Protein AF-A0A433A6W6-F1 (afdb_monomer_lite)

Sequence (76 aa):
MRGSRANGTSAEDTLWFQLRDRHLGGFKFLRQFPIEQYFVDFACREQRLIVEIDGGTHGTQTKSPVTASATNAHGT

Foldseek 3Di:
DDDPPDPDQDPLRVVCVCQPPCNPVNFHKDAQDDDPPDTAGIDTPVVRDTDHDCPPDPDDPDDDPPPPDPPDDDDD

Secondary structure (DSSP, 8-state):
------SS--HHHHHHHHHGGGTTTTPPPEEEEEETTEEEEEEETTTTEEE-------------------------

Radius of gyration: 20.03 Å; chains: 1; bounding box: 64×20×51 Å

Structure (mmCIF, N/CA/C/O backbone):
data_AF-A0A433A6W6-F1
#
_entry.id   AF-A0A433A6W6-F1
#
loop_
_atom_site.group_PDB
_atom_site.id
_atom_site.type_symbol
_atom_site.label_atom_id
_atom_site.label_alt_id
_atom_site.label_comp_id
_atom_site.label_asym_id
_atom_site.label_entity_id
_atom_site.label_seq_id
_atom_site.pdbx_PDB_ins_code
_atom_site.Cartn_x
_atom_site.Cartn_y
_atom_site.Cartn_z
_atom_site.occupancy
_atom_site.B_iso_or_equiv
_atom_site.auth_seq_id
_atom_site.auth_comp_id
_atom_site.auth_asym_id
_atom_site.auth_atom_id
_atom_site.pdbx_PDB_model_num
ATOM 1 N N . MET A 1 1 ? 24.849 -7.833 -9.318 1.00 36.81 1 MET A N 1
ATOM 2 C CA . MET A 1 1 ? 24.079 -8.447 -10.422 1.00 36.81 1 MET A CA 1
ATOM 3 C C . MET A 1 1 ? 22.821 -7.604 -10.620 1.00 36.81 1 MET A C 1
ATOM 5 O O . MET A 1 1 ? 22.122 -7.367 -9.653 1.00 36.81 1 MET A O 1
ATOM 9 N N . ARG A 1 2 ? 22.674 -7.050 -11.828 1.00 46.31 2 ARG A N 1
ATOM 10 C CA . ARG A 1 2 ? 21.637 -6.167 -12.411 1.00 46.31 2 ARG A CA 1
ATOM 11 C C . ARG A 1 2 ? 20.418 -5.768 -11.557 1.00 46.31 2 ARG A C 1
ATOM 13 O O . ARG A 1 2 ? 19.537 -6.575 -11.307 1.00 46.31 2 ARG A O 1
ATOM 20 N N . GLY A 1 3 ? 20.336 -4.468 -11.257 1.00 48.56 3 GLY A N 1
ATOM 21 C CA . GLY A 1 3 ? 19.094 -3.807 -10.872 1.00 48.56 3 GLY A CA 1
ATOM 22 C C . GLY A 1 3 ? 18.084 -3.819 -12.019 1.00 48.56 3 GLY A C 1
ATOM 23 O O . GLY A 1 3 ? 18.436 -3.573 -13.179 1.00 48.56 3 GLY A O 1
ATOM 24 N N . SER A 1 4 ? 16.829 -4.091 -11.684 1.00 52.09 4 SER A N 1
ATOM 25 C CA . SER A 1 4 ? 15.707 -3.979 -12.607 1.00 52.09 4 SER A CA 1
ATOM 26 C C . SER A 1 4 ? 15.417 -2.504 -12.869 1.00 52.09 4 SER A C 1
ATOM 28 O O . SER A 1 4 ? 14.577 -1.883 -12.230 1.00 52.09 4 SER A O 1
ATOM 30 N N . ARG A 1 5 ? 16.142 -1.922 -13.829 1.00 58.06 5 ARG A N 1
ATOM 31 C CA . ARG A 1 5 ? 15.735 -0.680 -14.493 1.00 58.06 5 ARG A CA 1
ATOM 32 C C . ARG A 1 5 ? 14.626 -1.030 -15.482 1.00 58.06 5 ARG A C 1
ATOM 34 O O . ARG A 1 5 ? 14.870 -1.127 -16.681 1.00 58.06 5 ARG A O 1
ATOM 41 N N . ALA A 1 6 ? 13.423 -1.270 -14.973 1.00 48.72 6 ALA A N 1
ATOM 42 C CA . ALA A 1 6 ? 12.237 -1.227 -15.809 1.00 48.72 6 ALA A CA 1
ATOM 43 C C . ALA A 1 6 ? 11.882 0.250 -15.997 1.00 48.72 6 ALA A C 1
ATOM 45 O O . ALA A 1 6 ? 11.577 0.954 -15.042 1.00 48.72 6 ALA A O 1
ATOM 46 N N . ASN A 1 7 ? 11.946 0.728 -17.234 1.00 46.44 7 ASN A N 1
ATOM 47 C CA . ASN A 1 7 ? 11.447 2.038 -17.655 1.00 46.44 7 ASN A CA 1
ATOM 48 C C . ASN A 1 7 ? 9.899 2.061 -17.686 1.00 46.44 7 ASN A C 1
ATOM 50 O O . ASN A 1 7 ? 9.290 2.581 -18.616 1.00 46.44 7 ASN A O 1
ATOM 54 N N . GLY A 1 8 ? 9.270 1.397 -16.716 1.00 50.88 8 GLY A N 1
ATOM 55 C CA . GLY A 1 8 ? 7.834 1.225 -16.567 1.00 50.88 8 GLY A CA 1
ATOM 56 C C . GLY A 1 8 ? 7.458 1.461 -15.111 1.00 50.88 8 GLY A C 1
ATOM 57 O O . GLY A 1 8 ? 8.280 1.273 -14.215 1.00 50.88 8 GLY A O 1
ATOM 58 N N . THR A 1 9 ? 6.229 1.920 -14.891 1.00 60.53 9 THR A N 1
ATOM 59 C CA . THR A 1 9 ? 5.631 2.096 -13.565 1.00 60.53 9 THR A CA 1
ATOM 60 C C . THR A 1 9 ? 5.886 0.851 -12.710 1.00 60.53 9 THR A C 1
ATOM 62 O O . THR A 1 9 ? 5.681 -0.268 -13.182 1.00 60.53 9 THR A O 1
ATOM 65 N N . SER A 1 10 ? 6.391 1.033 -11.485 1.00 83.69 10 SER A N 1
ATOM 66 C CA . SER A 1 10 ? 6.673 -0.094 -10.591 1.00 83.69 10 SER A CA 1
ATOM 67 C C . SER A 1 10 ? 5.385 -0.873 -10.287 1.00 83.69 10 SER A C 1
ATOM 69 O O . SER A 1 10 ? 4.290 -0.309 -10.343 1.00 83.69 10 SER A O 1
ATOM 71 N N . ALA A 1 11 ? 5.495 -2.160 -9.940 1.00 85.31 11 ALA A N 1
ATOM 72 C CA . ALA A 1 11 ? 4.333 -2.945 -9.512 1.00 85.31 11 ALA A CA 1
ATOM 73 C C . ALA A 1 11 ? 3.597 -2.268 -8.337 1.00 85.31 11 ALA A C 1
ATOM 75 O O . ALA A 1 11 ? 2.367 -2.255 -8.301 1.00 85.31 11 ALA A O 1
ATOM 76 N N . GLU A 1 12 ? 4.349 -1.628 -7.435 1.00 89.06 12 GLU A N 1
ATOM 77 C CA . GLU A 1 12 ? 3.815 -0.794 -6.355 1.00 89.06 12 GLU A CA 1
ATOM 78 C C . GLU A 1 12 ? 3.002 0.389 -6.869 1.00 89.06 12 GLU A C 1
ATOM 80 O O . GLU A 1 12 ? 1.901 0.629 -6.383 1.00 89.06 12 GLU A O 1
ATOM 85 N N . ASP A 1 13 ? 3.501 1.132 -7.853 1.00 91.12 13 ASP A N 1
ATOM 86 C CA . ASP A 1 13 ? 2.786 2.288 -8.393 1.00 91.12 13 ASP A CA 1
ATOM 87 C C . ASP A 1 13 ? 1.518 1.874 -9.153 1.00 91.12 13 ASP A C 1
ATOM 89 O O . ASP A 1 13 ? 0.482 2.534 -9.028 1.00 91.12 13 ASP A O 1
ATOM 93 N N . THR A 1 14 ? 1.563 0.764 -9.898 1.00 92.31 14 THR A N 1
ATOM 94 C CA . THR A 1 14 ? 0.375 0.210 -10.562 1.00 92.31 14 THR A CA 1
ATOM 95 C C . THR A 1 14 ? -0.672 -0.217 -9.539 1.00 92.31 14 THR A C 1
ATOM 97 O O . THR A 1 14 ? -1.844 0.135 -9.685 1.00 92.31 14 THR A O 1
ATOM 100 N N . LEU A 1 15 ? -0.268 -0.927 -8.481 1.00 93.19 15 LEU A N 1
ATOM 101 C CA . LEU A 1 15 ? -1.191 -1.318 -7.420 1.00 93.19 15 LEU A CA 1
ATOM 102 C C . LEU A 1 15 ? -1.730 -0.087 -6.680 1.00 93.19 15 LEU A C 1
ATOM 104 O O . LEU A 1 15 ? -2.932 0.014 -6.441 1.00 93.19 15 LEU A O 1
ATOM 108 N N . TRP A 1 16 ? -0.878 0.895 -6.387 1.00 95.12 16 TRP A N 1
ATOM 109 C CA . TRP A 1 16 ? -1.291 2.120 -5.714 1.00 95.12 16 TRP A CA 1
ATOM 110 C C . TRP A 1 16 ? -2.363 2.882 -6.492 1.00 95.12 16 TRP A C 1
ATOM 112 O O . TRP A 1 16 ? -3.322 3.359 -5.888 1.00 95.12 16 TRP A O 1
ATOM 122 N N . PHE A 1 17 ? -2.260 2.957 -7.822 1.00 95.56 17 PHE A N 1
ATOM 123 C CA . PHE A 1 17 ? -3.284 3.595 -8.654 1.00 95.56 17 PHE A CA 1
ATOM 124 C C . PHE A 1 17 ? -4.673 2.951 -8.487 1.00 95.56 17 PHE A C 1
ATOM 126 O O . PHE A 1 17 ? -5.682 3.659 -8.486 1.00 95.56 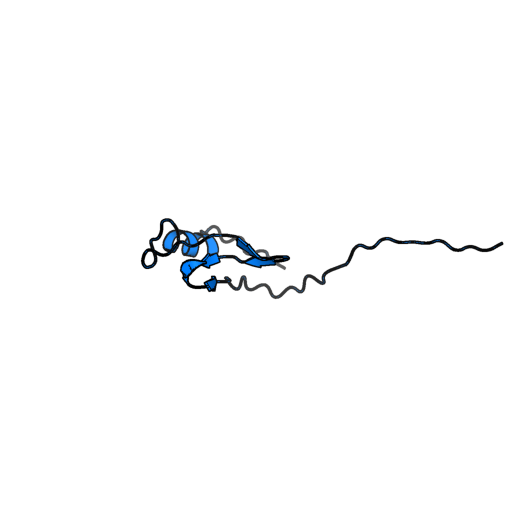17 PHE A O 1
ATOM 133 N N . GLN A 1 18 ? -4.714 1.630 -8.298 1.00 95.31 18 GLN A N 1
ATOM 134 C CA . GLN A 1 18 ? -5.950 0.869 -8.100 1.00 95.31 18 GLN A CA 1
ATOM 135 C C . GLN A 1 18 ? -6.482 0.950 -6.662 1.00 95.31 18 GLN A C 1
ATOM 137 O O . GLN A 1 18 ? -7.676 0.761 -6.442 1.00 95.31 18 GLN A O 1
ATOM 142 N N . LEU A 1 19 ? -5.615 1.210 -5.680 1.00 96.50 19 LEU A N 1
ATOM 143 C CA . LEU A 1 19 ? -5.977 1.234 -4.258 1.00 96.50 19 LEU A CA 1
ATOM 144 C C . LEU A 1 19 ? -6.280 2.637 -3.716 1.00 96.50 19 LEU A C 1
ATOM 146 O O . LEU A 1 19 ? -7.063 2.774 -2.771 1.00 96.50 19 LEU A O 1
ATOM 150 N N . ARG A 1 20 ? -5.642 3.674 -4.269 1.00 95.62 20 ARG A N 1
ATOM 151 C CA . ARG A 1 20 ? -5.795 5.058 -3.802 1.00 95.62 20 ARG A CA 1
ATOM 152 C C . ARG A 1 20 ? -7.228 5.554 -3.959 1.00 95.62 20 ARG A C 1
ATOM 154 O O . ARG A 1 20 ? -8.034 4.973 -4.679 1.00 95.62 20 ARG A O 1
ATOM 161 N N . ASP A 1 21 ? -7.537 6.637 -3.252 1.00 97.19 21 ASP A N 1
ATOM 162 C CA . ASP A 1 21 ? -8.820 7.343 -3.359 1.00 97.19 21 ASP A CA 1
ATOM 163 C C . ASP A 1 21 ? -10.051 6.443 -3.166 1.00 97.19 21 ASP A C 1
ATOM 165 O O . ASP A 1 21 ? -11.136 6.725 -3.664 1.00 97.19 21 ASP A O 1
ATOM 169 N N . ARG A 1 22 ? -9.886 5.365 -2.384 1.00 96.75 22 ARG A N 1
ATOM 170 C CA . ARG A 1 22 ? -10.940 4.394 -2.061 1.00 96.75 22 ARG A CA 1
ATOM 171 C C . ARG A 1 22 ? -11.506 3.660 -3.285 1.00 96.75 22 ARG A C 1
ATOM 173 O O . ARG A 1 22 ? -12.627 3.154 -3.230 1.00 96.75 22 ARG A O 1
ATOM 180 N N . HIS A 1 23 ? -10.732 3.555 -4.365 1.00 97.00 23 HIS A N 1
ATOM 181 C CA . HIS A 1 23 ? -11.151 2.882 -5.598 1.00 97.00 23 HIS A CA 1
ATOM 182 C C . HIS A 1 23 ? -11.488 1.397 -5.397 1.00 97.00 23 HIS A C 1
ATOM 184 O O . HIS A 1 23 ? -12.402 0.880 -6.041 1.00 97.00 23 HIS A O 1
ATOM 190 N N . LEU A 1 24 ? -10.813 0.712 -4.469 1.00 95.94 24 LEU A N 1
ATOM 191 C CA . LEU A 1 24 ? -11.104 -0.685 -4.159 1.00 95.94 24 LEU A CA 1
ATOM 192 C C . LEU A 1 24 ? -12.151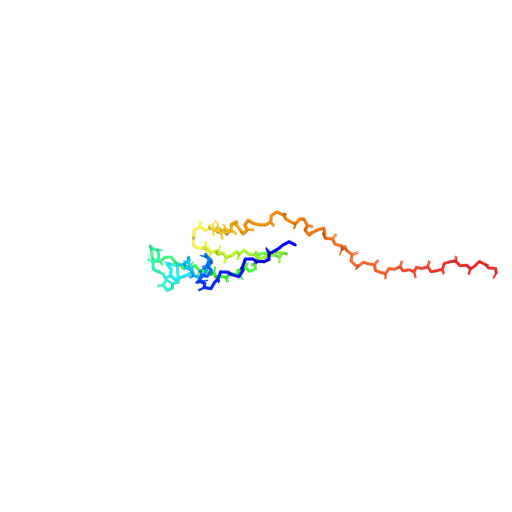 -0.797 -3.044 1.00 95.94 24 LEU A C 1
ATOM 194 O O . LEU A 1 24 ? -11.837 -0.713 -1.856 1.00 95.94 24 LEU A O 1
ATOM 198 N N . GLY A 1 25 ? -13.410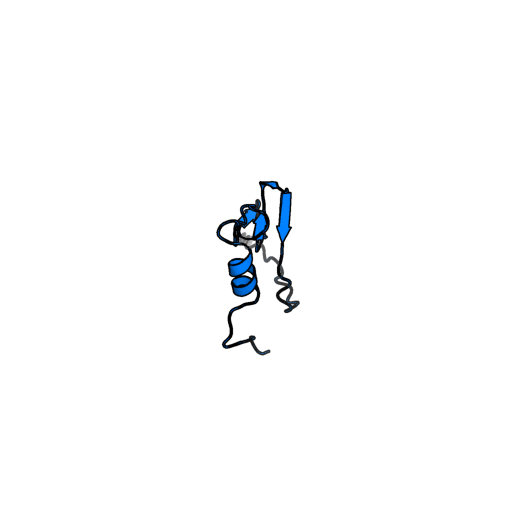 -0.996 -3.437 1.00 94.75 25 GLY A N 1
ATOM 199 C CA . GLY A 1 25 ? -14.507 -1.297 -2.509 1.00 94.75 25 GLY A CA 1
ATOM 200 C C . GLY A 1 25 ? -14.826 -0.187 -1.500 1.00 94.75 25 GLY A C 1
ATOM 201 O O . GLY A 1 25 ? -15.438 -0.466 -0.476 1.00 94.75 25 GLY A O 1
ATOM 202 N N . GLY A 1 26 ? -14.398 1.057 -1.745 1.00 97.12 26 GLY A N 1
ATOM 203 C CA . GLY A 1 26 ? -14.586 2.170 -0.809 1.00 97.12 26 GLY A CA 1
ATOM 204 C C . GLY A 1 26 ? -13.588 2.194 0.360 1.00 97.12 26 GLY A C 1
ATOM 205 O O . GLY A 1 26 ? -13.619 3.114 1.187 1.00 97.12 26 GLY A O 1
ATOM 206 N N . PHE A 1 27 ? -12.673 1.225 0.436 1.00 97.81 27 PHE A N 1
ATOM 207 C CA . PHE A 1 27 ? -11.755 1.089 1.562 1.00 97.81 27 PHE A CA 1
ATOM 208 C C . PHE A 1 27 ? -10.535 1.991 1.433 1.00 97.81 27 PHE A C 1
ATOM 210 O O . PHE A 1 27 ? -9.967 2.168 0.354 1.00 97.81 27 PHE A O 1
ATOM 217 N N . LYS A 1 28 ? -10.092 2.554 2.561 1.00 97.75 28 LYS A N 1
ATOM 218 C CA . LYS A 1 28 ? -8.878 3.370 2.590 1.00 97.75 28 LYS A CA 1
ATOM 219 C C . LYS A 1 28 ? -7.637 2.489 2.689 1.00 97.75 28 LYS A C 1
ATOM 221 O O . LYS A 1 28 ? -7.426 1.826 3.707 1.00 97.75 28 LYS A O 1
ATOM 226 N N . PHE A 1 29 ? -6.791 2.571 1.670 1.00 98.06 29 PHE A N 1
ATOM 227 C CA . PHE A 1 29 ? -5.438 2.026 1.691 1.00 98.06 29 PHE A CA 1
ATOM 228 C C . PHE A 1 29 ? -4.413 3.125 1.984 1.00 98.06 29 PHE A C 1
ATOM 230 O O . PHE A 1 29 ? -4.544 4.266 1.533 1.00 98.06 29 PHE A O 1
ATOM 237 N N . LEU A 1 30 ? -3.401 2.774 2.770 1.00 96.31 30 LEU A N 1
ATOM 238 C CA . LEU A 1 30 ? -2.218 3.581 3.062 1.00 96.31 30 LEU A CA 1
ATOM 239 C C . LEU A 1 30 ? -1.024 2.924 2.374 1.00 96.31 30 LEU A C 1
ATOM 241 O O . LEU A 1 30 ? -0.914 1.705 2.444 1.00 96.31 30 LEU A O 1
ATOM 245 N N . ARG A 1 31 ? -0.152 3.711 1.741 1.00 95.25 31 ARG A N 1
ATOM 246 C CA . ARG A 1 31 ? 1.101 3.237 1.135 1.00 95.25 31 ARG A CA 1
ATOM 247 C C . ARG A 1 31 ? 2.270 3.446 2.105 1.00 95.25 31 ARG A C 1
ATOM 249 O O . ARG A 1 31 ? 2.283 4.470 2.787 1.00 95.25 31 ARG A O 1
ATOM 256 N N . GLN A 1 32 ? 3.225 2.512 2.140 1.00 93.31 32 GLN A N 1
ATOM 257 C CA . GLN A 1 32 ? 4.434 2.548 2.982 1.00 93.31 32 GLN A CA 1
ATOM 258 C C . GLN A 1 32 ? 4.109 2.835 4.456 1.00 93.31 32 GLN A C 1
ATOM 260 O O . GLN A 1 32 ? 4.619 3.772 5.072 1.00 93.31 32 GLN A O 1
ATOM 265 N N . PHE A 1 33 ? 3.186 2.051 5.012 1.00 93.81 33 PHE A N 1
ATOM 266 C CA . PHE A 1 33 ? 2.654 2.280 6.349 1.00 93.81 33 PHE A CA 1
ATOM 267 C C . PHE A 1 33 ? 3.603 1.720 7.425 1.00 93.81 33 PHE A C 1
ATOM 269 O O . PHE A 1 33 ? 3.943 0.536 7.369 1.00 93.81 33 PHE A O 1
ATOM 276 N N . PRO A 1 34 ? 4.023 2.524 8.419 1.00 94.12 34 PRO A N 1
ATOM 277 C CA . PRO A 1 34 ? 4.837 2.033 9.522 1.00 94.12 34 PRO A CA 1
ATOM 278 C C . PRO A 1 34 ? 4.007 1.181 10.491 1.00 94.12 34 PRO A C 1
ATOM 280 O O . PRO A 1 34 ? 2.921 1.578 10.919 1.00 94.12 34 PRO A O 1
ATOM 283 N N . ILE A 1 35 ? 4.552 0.030 10.874 1.00 90.12 35 ILE A N 1
ATOM 284 C CA . ILE A 1 35 ? 4.037 -0.859 11.916 1.00 90.12 35 ILE A CA 1
ATOM 285 C C . ILE A 1 35 ? 5.195 -1.197 12.852 1.00 90.12 35 ILE A C 1
ATOM 287 O O . ILE A 1 35 ? 6.038 -2.037 12.533 1.00 90.12 35 ILE A O 1
ATOM 291 N N . GLU A 1 36 ? 5.224 -0.543 14.014 1.00 90.62 36 GLU A N 1
ATOM 292 C CA . GLU A 1 36 ? 6.302 -0.659 15.002 1.00 90.62 36 GLU A CA 1
ATOM 293 C C . GLU A 1 36 ? 7.687 -0.462 14.353 1.00 90.62 36 GLU A C 1
ATOM 295 O O . GLU A 1 36 ? 8.053 0.646 13.967 1.00 90.62 36 GLU A O 1
ATOM 300 N N . GLN A 1 37 ? 8.444 -1.547 14.196 1.00 91.50 37 GLN A N 1
ATOM 301 C CA . GLN A 1 37 ? 9.802 -1.573 13.651 1.00 91.50 37 GLN A CA 1
ATOM 302 C C . GLN A 1 37 ? 9.870 -1.933 12.153 1.00 91.50 37 GLN A C 1
ATOM 304 O O . GLN A 1 37 ? 10.956 -2.202 11.638 1.00 91.50 37 GLN A O 1
ATOM 309 N N . TYR A 1 38 ? 8.728 -1.974 11.461 1.00 86.19 38 TYR A N 1
ATOM 310 C CA . TYR A 1 38 ? 8.613 -2.385 10.059 1.00 86.19 38 TYR A CA 1
ATOM 311 C C . TYR A 1 38 ? 7.831 -1.364 9.229 1.00 86.19 38 TYR A C 1
ATOM 313 O O . TYR A 1 38 ? 7.016 -0.611 9.756 1.00 86.19 38 TYR A O 1
ATOM 321 N N . PHE A 1 39 ? 8.046 -1.374 7.915 1.00 87.56 39 PHE A N 1
ATOM 322 C CA . PHE A 1 39 ? 7.227 -0.651 6.944 1.00 87.56 39 PHE A CA 1
ATOM 323 C C . PHE A 1 39 ? 6.600 -1.669 6.001 1.00 87.56 39 PHE A C 1
ATOM 325 O O . PHE A 1 39 ? 7.318 -2.502 5.455 1.00 87.56 39 PHE A O 1
ATOM 332 N N . VAL A 1 40 ? 5.282 -1.597 5.825 1.00 92.75 40 VAL A N 1
ATOM 333 C CA . VAL A 1 40 ? 4.545 -2.453 4.885 1.00 92.75 40 VAL A CA 1
ATOM 334 C C . VAL A 1 40 ? 4.149 -1.661 3.645 1.00 92.75 40 VAL A C 1
ATOM 336 O O . VAL A 1 40 ? 3.820 -0.476 3.753 1.00 92.75 40 VAL A O 1
ATOM 339 N N . ASP A 1 41 ? 4.137 -2.302 2.476 1.00 93.56 41 ASP A N 1
ATOM 340 C CA . ASP A 1 41 ? 3.882 -1.608 1.206 1.00 93.56 41 ASP A CA 1
ATOM 341 C C . ASP A 1 41 ? 2.490 -0.988 1.167 1.00 93.56 41 ASP A C 1
ATOM 343 O O . ASP A 1 41 ? 2.351 0.192 0.830 1.00 93.56 41 ASP A O 1
ATOM 347 N N . PHE A 1 42 ? 1.465 -1.745 1.579 1.00 96.19 42 PHE A N 1
ATOM 348 C CA . PHE A 1 42 ? 0.110 -1.231 1.735 1.00 96.19 42 PHE A CA 1
ATOM 349 C C . PHE A 1 42 ? -0.599 -1.781 2.973 1.00 96.19 42 PHE A C 1
ATOM 351 O O . PHE A 1 42 ? -0.472 -2.951 3.329 1.00 96.19 42 PHE A O 1
ATOM 358 N N . ALA A 1 43 ? -1.426 -0.939 3.595 1.00 97.44 43 ALA A N 1
ATOM 359 C CA . ALA A 1 43 ? -2.266 -1.323 4.725 1.00 97.44 43 ALA A CA 1
ATOM 360 C C . ALA A 1 43 ? -3.695 -0.784 4.589 1.00 97.44 43 ALA A C 1
ATOM 362 O O . ALA A 1 43 ? -3.904 0.394 4.283 1.00 97.44 43 ALA A O 1
ATOM 363 N N . CYS A 1 44 ? -4.682 -1.623 4.902 1.00 97.75 44 CYS A N 1
ATOM 364 C CA . CYS A 1 44 ? -6.072 -1.229 5.110 1.00 97.75 44 CYS A CA 1
ATOM 365 C C . CYS A 1 44 ? -6.460 -1.479 6.571 1.00 97.75 44 CYS A C 1
ATOM 367 O O . CYS A 1 44 ? -6.720 -2.609 6.989 1.00 97.75 44 CYS A O 1
ATOM 369 N N . ARG A 1 45 ? -6.518 -0.402 7.364 1.00 95.12 45 ARG A N 1
ATOM 370 C CA . ARG A 1 45 ? -6.830 -0.482 8.804 1.00 95.12 45 ARG A CA 1
ATOM 371 C C . ARG A 1 45 ? -8.256 -0.955 9.071 1.00 95.12 45 ARG A C 1
ATOM 373 O O . ARG A 1 45 ? -8.474 -1.676 10.038 1.00 95.12 45 ARG A O 1
ATOM 380 N N . GLU A 1 46 ? -9.196 -0.560 8.212 1.00 95.38 46 GLU A N 1
ATOM 381 C CA . GLU A 1 46 ? -10.618 -0.915 8.318 1.00 95.38 46 GLU A CA 1
ATOM 382 C C . GLU A 1 46 ? -10.813 -2.439 8.250 1.00 95.38 46 GLU A C 1
ATOM 384 O O . GLU A 1 46 ? -11.600 -2.991 9.011 1.00 95.38 46 GLU A O 1
ATOM 389 N N . GLN A 1 47 ? -10.027 -3.116 7.406 1.00 96.88 47 GLN A N 1
ATOM 390 C CA . GLN A 1 47 ? -10.090 -4.567 7.202 1.00 96.88 47 GLN A CA 1
ATOM 391 C C . GLN A 1 47 ? -8.989 -5.348 7.930 1.00 96.88 47 GLN A C 1
ATOM 393 O O . GLN A 1 47 ? -8.934 -6.568 7.820 1.00 96.88 47 GLN A O 1
ATOM 398 N N . ARG A 1 48 ? -8.100 -4.665 8.669 1.00 95.88 48 ARG A N 1
ATOM 399 C CA . ARG A 1 48 ? -6.901 -5.264 9.291 1.00 95.88 48 ARG A CA 1
ATOM 400 C C . ARG A 1 48 ? -6.067 -6.079 8.288 1.00 95.88 48 ARG A C 1
ATOM 402 O O . ARG A 1 48 ? -5.552 -7.142 8.619 1.00 95.88 48 ARG A O 1
ATOM 409 N N . LEU A 1 49 ? -5.951 -5.563 7.065 1.00 96.38 49 LEU A N 1
ATOM 410 C CA . LEU A 1 49 ? -5.272 -6.216 5.949 1.00 96.38 49 LEU A CA 1
ATOM 411 C C . LEU A 1 49 ? -3.952 -5.508 5.638 1.00 96.38 49 LEU A C 1
ATOM 413 O O . LEU A 1 49 ? -3.914 -4.280 5.530 1.00 96.38 49 LEU A O 1
ATOM 417 N N . ILE A 1 50 ? -2.901 -6.298 5.446 1.00 95.69 50 ILE A N 1
ATOM 418 C CA . ILE A 1 50 ? -1.602 -5.867 4.928 1.00 95.69 50 ILE A CA 1
ATOM 419 C C . ILE A 1 50 ? -1.415 -6.518 3.556 1.00 95.69 50 ILE A C 1
ATOM 421 O O . ILE A 1 50 ? -1.760 -7.686 3.377 1.00 95.69 50 ILE A O 1
ATOM 425 N N . VAL A 1 51 ? -0.894 -5.756 2.598 1.00 94.00 51 VAL A N 1
ATOM 426 C CA . VAL A 1 51 ? -0.505 -6.254 1.276 1.00 94.00 51 VAL A CA 1
ATOM 427 C C . VAL A 1 51 ? 0.959 -5.896 1.068 1.00 94.00 51 VAL A C 1
ATOM 429 O O . VAL A 1 51 ? 1.306 -4.716 1.062 1.00 94.00 51 VAL A O 1
ATOM 432 N N . GLU A 1 52 ? 1.795 -6.915 0.907 1.00 92.19 52 GLU A N 1
ATOM 433 C CA . GLU A 1 52 ? 3.208 -6.777 0.556 1.00 92.19 52 GLU A CA 1
ATOM 434 C C . GLU A 1 52 ? 3.390 -7.206 -0.894 1.00 92.19 52 GLU A C 1
ATOM 436 O O . GLU A 1 52 ? 2.853 -8.231 -1.331 1.00 92.19 52 GLU A O 1
ATOM 441 N N . ILE A 1 53 ? 4.115 -6.400 -1.656 1.00 89.50 53 ILE A N 1
ATOM 442 C CA . ILE A 1 53 ? 4.536 -6.773 -2.995 1.00 89.50 53 ILE A CA 1
ATOM 443 C C . ILE A 1 53 ? 5.862 -7.491 -2.824 1.00 89.50 53 ILE A C 1
ATOM 445 O O . ILE A 1 53 ? 6.854 -6.888 -2.426 1.00 89.50 53 ILE A O 1
ATOM 449 N N . ASP A 1 54 ? 5.885 -8.784 -3.149 1.00 82.31 54 ASP A N 1
ATOM 450 C CA . ASP A 1 54 ? 7.132 -9.539 -3.193 1.00 82.31 54 ASP A CA 1
ATOM 451 C C . ASP A 1 54 ? 8.002 -8.983 -4.328 1.00 82.31 54 ASP A C 1
ATOM 453 O O . ASP A 1 54 ? 7.897 -9.351 -5.504 1.00 82.31 54 ASP A 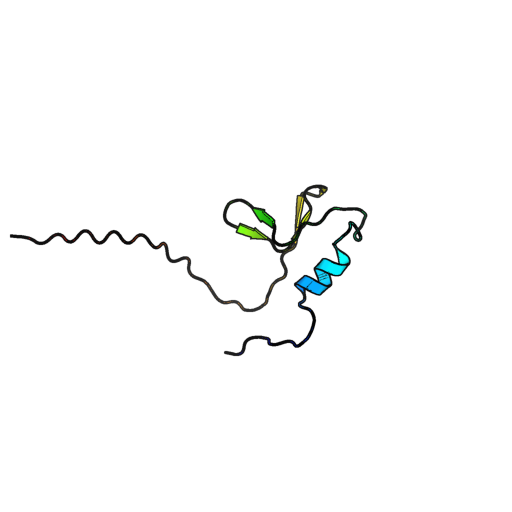O 1
ATOM 457 N N . GLY A 1 55 ? 8.826 -8.001 -3.974 1.00 67.31 55 GLY A N 1
ATOM 458 C CA . GLY A 1 55 ? 9.901 -7.500 -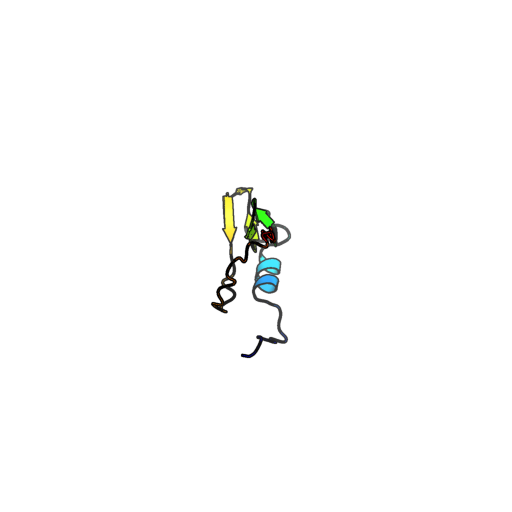4.800 1.00 67.31 55 GLY A CA 1
ATOM 459 C C . GLY A 1 55 ? 10.958 -8.583 -4.863 1.00 67.31 55 GLY A C 1
ATOM 460 O O . GLY A 1 55 ? 11.912 -8.548 -4.093 1.00 67.31 55 GLY A O 1
ATOM 461 N N . GLY A 1 56 ? 10.774 -9.556 -5.754 1.00 58.09 56 GLY A N 1
ATOM 462 C CA . GLY A 1 56 ? 11.680 -10.680 -5.941 1.00 58.09 56 GLY A CA 1
ATOM 463 C C . GLY A 1 56 ? 13.119 -10.249 -6.241 1.00 58.09 56 GLY A C 1
ATOM 464 O O . GLY A 1 56 ? 13.557 -10.246 -7.388 1.00 58.09 56 GLY A O 1
ATOM 465 N N . THR A 1 57 ? 13.876 -9.960 -5.188 1.00 47.66 57 THR A N 1
ATOM 466 C CA . THR A 1 57 ? 15.316 -10.154 -5.059 1.00 47.66 57 THR A CA 1
ATOM 467 C C . THR A 1 57 ? 15.556 -10.636 -3.636 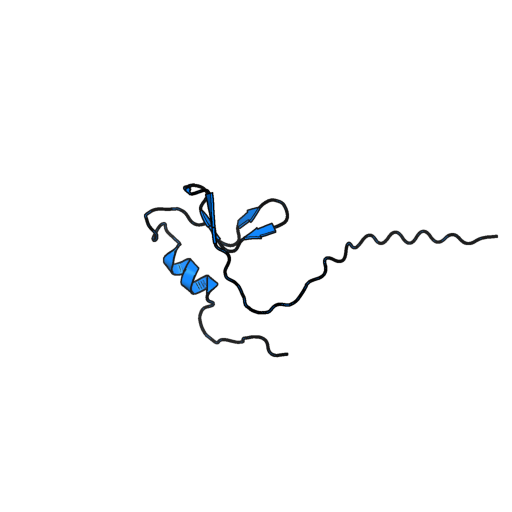1.00 47.66 57 THR A C 1
ATOM 469 O O . THR A 1 57 ? 15.763 -9.845 -2.720 1.00 47.66 57 THR A O 1
ATOM 472 N N . HIS A 1 58 ? 15.500 -11.956 -3.455 1.00 48.72 58 HIS A N 1
ATOM 473 C CA . HIS A 1 58 ? 15.957 -12.639 -2.249 1.00 48.72 58 HIS A CA 1
ATOM 474 C C . HIS A 1 58 ? 17.408 -12.201 -1.973 1.00 48.72 58 HIS A C 1
ATOM 476 O O . HIS A 1 58 ? 18.348 -12.633 -2.638 1.00 48.72 58 HIS A O 1
ATOM 482 N N . GLY A 1 59 ? 17.582 -11.274 -1.038 1.00 43.06 59 GLY A N 1
ATOM 483 C CA . GLY A 1 59 ? 18.868 -10.722 -0.643 1.00 43.06 59 GLY A CA 1
ATOM 484 C C . GLY A 1 59 ? 18.791 -10.397 0.833 1.00 43.06 59 GLY A C 1
ATOM 485 O O . GLY A 1 59 ? 18.312 -9.338 1.223 1.00 43.06 59 GLY A O 1
ATOM 486 N N . THR A 1 60 ? 19.215 -11.350 1.652 1.00 46.38 60 THR A N 1
ATOM 487 C CA . THR A 1 60 ? 19.343 -11.244 3.103 1.00 46.38 60 THR A CA 1
ATOM 488 C C . THR A 1 60 ? 20.085 -9.961 3.489 1.00 46.38 60 THR A C 1
ATOM 490 O O . THR A 1 60 ? 21.316 -9.924 3.465 1.00 46.38 60 THR A O 1
ATOM 493 N N . GLN A 1 61 ? 19.371 -8.904 3.879 1.00 47.75 61 GLN A N 1
ATOM 494 C CA . GLN A 1 61 ? 19.978 -7.856 4.692 1.00 47.75 61 GLN A CA 1
ATOM 495 C C . GLN A 1 61 ? 19.988 -8.353 6.132 1.00 47.75 61 GLN A C 1
ATOM 497 O O . GLN A 1 61 ? 19.044 -8.181 6.903 1.00 47.75 61 GLN A O 1
ATOM 502 N N . THR A 1 62 ? 21.078 -9.042 6.462 1.00 44.19 62 THR A N 1
ATOM 503 C CA . THR A 1 62 ? 21.506 -9.281 7.834 1.00 44.19 62 THR A CA 1
ATOM 504 C C . THR A 1 62 ? 21.460 -7.954 8.579 1.00 44.19 62 THR A C 1
ATOM 506 O O . THR A 1 62 ? 22.153 -6.999 8.233 1.00 44.19 62 THR A O 1
ATOM 509 N N . LYS A 1 63 ? 20.606 -7.898 9.597 1.00 47.22 63 LYS A N 1
ATOM 510 C CA . LYS A 1 63 ? 20.548 -6.804 10.558 1.00 47.22 63 LYS A CA 1
ATOM 511 C C . LYS A 1 63 ? 21.898 -6.786 11.273 1.00 47.22 63 LYS A C 1
ATOM 513 O O . LYS A 1 63 ? 22.161 -7.669 12.083 1.00 47.22 63 LYS A O 1
ATOM 518 N N . SER A 1 64 ? 22.763 -5.829 10.965 1.00 43.75 64 SER A N 1
ATOM 519 C CA . SER A 1 64 ? 23.932 -5.555 11.799 1.00 43.75 64 SER A CA 1
ATOM 520 C C . SER A 1 64 ? 23.478 -4.638 12.935 1.00 43.75 64 SER A C 1
ATOM 522 O O . SER A 1 64 ? 23.176 -3.475 12.660 1.00 43.75 64 SER A O 1
ATOM 524 N N . PRO A 1 65 ? 23.402 -5.089 14.201 1.00 49.50 65 PRO A N 1
ATOM 525 C CA . PRO A 1 65 ? 23.341 -4.150 15.304 1.00 49.50 65 PRO A CA 1
ATOM 526 C C . PRO A 1 65 ? 24.696 -3.441 15.370 1.00 49.50 65 PRO A C 1
ATOM 528 O O . PRO A 1 65 ? 25.711 -4.016 15.757 1.00 49.50 65 PRO A O 1
ATOM 531 N N . VAL A 1 66 ? 24.722 -2.174 14.970 1.00 57.94 66 VAL A N 1
ATOM 532 C CA . VAL A 1 66 ? 25.783 -1.259 15.380 1.00 57.94 66 VAL A CA 1
ATOM 533 C C . VAL A 1 66 ? 25.607 -1.020 16.881 1.00 57.94 66 VAL A C 1
ATOM 535 O O . VAL A 1 66 ? 24.857 -0.158 17.325 1.00 57.94 66 VAL A O 1
ATOM 538 N N . THR A 1 67 ? 26.291 -1.828 17.684 1.00 52.41 67 THR A N 1
ATOM 539 C CA . THR A 1 67 ? 26.698 -1.444 19.036 1.00 52.41 67 THR A CA 1
ATOM 540 C C . THR A 1 67 ? 28.215 -1.462 19.047 1.00 52.41 67 THR A C 1
ATOM 542 O O . THR A 1 67 ? 28.857 -2.460 19.360 1.00 52.41 67 THR A O 1
ATOM 545 N N . ALA A 1 68 ? 28.799 -0.342 18.630 1.00 58.22 68 ALA A N 1
ATOM 546 C CA . ALA A 1 68 ? 30.201 -0.070 18.872 1.00 58.22 68 ALA A CA 1
ATOM 547 C C . ALA A 1 68 ? 30.374 0.250 20.365 1.00 58.22 68 ALA A C 1
ATOM 549 O O . ALA A 1 68 ? 30.255 1.396 20.789 1.00 58.22 68 ALA A O 1
ATOM 550 N N . SER A 1 69 ? 30.647 -0.772 21.170 1.00 53.69 69 SER A N 1
ATOM 551 C CA . SER A 1 69 ? 31.305 -0.607 22.467 1.00 53.69 69 SER A CA 1
ATOM 552 C C . SER A 1 69 ? 32.626 -1.357 22.409 1.00 53.69 69 SER A C 1
ATOM 554 O O . SER A 1 69 ? 32.726 -2.519 22.786 1.00 53.69 69 SER A O 1
ATOM 556 N N . ALA A 1 70 ? 33.641 -0.687 21.869 1.00 54.97 70 ALA A N 1
ATOM 557 C CA . ALA A 1 70 ? 35.024 -1.092 22.045 1.00 54.97 70 ALA A CA 1
ATOM 558 C C . ALA A 1 70 ? 35.491 -0.572 23.412 1.00 54.97 70 ALA A C 1
ATOM 560 O O . ALA A 1 70 ? 35.879 0.587 23.545 1.00 54.97 70 ALA A O 1
ATOM 561 N N . THR A 1 71 ? 35.420 -1.412 24.442 1.00 51.00 71 THR A N 1
ATOM 562 C CA . THR A 1 71 ? 36.121 -1.164 25.705 1.00 51.00 71 THR A CA 1
ATOM 563 C C . THR A 1 71 ? 37.525 -1.740 25.553 1.00 51.00 71 THR A C 1
ATOM 565 O O . THR A 1 71 ? 37.715 -2.951 25.638 1.00 51.00 71 THR A O 1
ATOM 568 N N . ASN A 1 72 ? 38.516 -0.892 25.280 1.00 53.56 72 ASN A N 1
ATOM 569 C CA . ASN A 1 72 ? 39.912 -1.318 25.308 1.00 53.56 72 ASN A CA 1
ATOM 570 C C . ASN A 1 72 ? 40.341 -1.500 26.768 1.00 53.56 72 ASN A C 1
ATOM 572 O O . ASN A 1 72 ? 40.504 -0.526 27.498 1.00 53.56 72 ASN A O 1
ATOM 576 N N . ALA A 1 73 ? 40.534 -2.754 27.174 1.00 50.03 73 ALA A N 1
ATOM 577 C CA . ALA A 1 73 ? 41.285 -3.117 28.365 1.00 50.03 73 ALA A CA 1
ATOM 578 C C . ALA A 1 73 ? 42.714 -3.512 27.950 1.00 50.03 73 ALA A C 1
ATOM 580 O O . ALA A 1 73 ? 42.948 -4.562 27.352 1.00 50.03 73 ALA A O 1
ATOM 581 N N . HIS A 1 74 ? 43.665 -2.643 28.270 1.00 52.56 74 HIS A N 1
ATOM 582 C CA . HIS A 1 74 ? 45.093 -2.926 28.425 1.00 52.56 74 HIS A CA 1
ATOM 583 C C . HIS A 1 74 ? 45.483 -2.078 29.647 1.00 52.56 74 HIS A C 1
ATOM 585 O O . HIS A 1 74 ? 45.234 -0.880 29.642 1.00 52.56 74 HIS A O 1
ATOM 591 N N . GLY A 1 75 ? 45.933 -2.607 30.779 1.00 48.12 75 GLY A N 1
ATOM 592 C CA . GLY A 1 75 ? 46.822 -3.749 30.927 1.00 48.12 75 GLY A CA 1
ATOM 593 C C . GLY A 1 75 ? 48.260 -3.250 31.040 1.00 48.12 75 GLY A C 1
ATOM 594 O O . GLY A 1 75 ? 49.022 -3.506 30.121 1.00 48.12 75 GLY A O 1
ATOM 595 N N . THR A 1 76 ? 48.553 -2.486 32.103 1.00 45.84 76 THR A N 1
ATOM 596 C CA . THR A 1 76 ? 49.761 -2.480 32.967 1.00 45.84 76 THR A CA 1
ATOM 597 C C . THR A 1 76 ? 49.616 -1.378 34.004 1.00 45.84 76 THR A C 1
ATOM 599 O O . THR A 1 76 ? 49.255 -0.255 33.588 1.00 45.84 76 THR A O 1
#

pLDDT: mean 76.12, std 21.68, range [36.81, 98.06]